Protein AF-A0AA37HBD2-F1 (afdb_monomer_lite)

Structure (mmCIF, N/CA/C/O backbone):
data_AF-A0AA37HBD2-F1
#
_entry.id   AF-A0AA37HBD2-F1
#
loop_
_atom_site.group_PDB
_atom_site.id
_atom_site.type_symbol
_atom_site.label_atom_id
_atom_site.label_alt_id
_atom_site.label_comp_id
_atom_site.label_asym_id
_atom_site.label_entity_id
_atom_site.label_seq_id
_atom_site.pdbx_PDB_ins_code
_atom_site.Cartn_x
_atom_site.Cartn_y
_atom_site.Cartn_z
_atom_site.occupancy
_atom_site.B_iso_or_equiv
_atom_site.auth_seq_id
_atom_site.auth_comp_id
_atom_site.auth_asym_id
_atom_site.auth_atom_id
_atom_site.pdbx_PDB_model_num
ATOM 1 N N . MET A 1 1 ? 57.751 -39.943 4.497 1.00 45.97 1 MET A N 1
ATOM 2 C CA . MET A 1 1 ? 57.074 -38.637 4.386 1.00 45.97 1 MET A CA 1
ATOM 3 C C . MET A 1 1 ? 55.598 -38.923 4.591 1.00 45.97 1 MET A C 1
ATOM 5 O O . MET A 1 1 ? 55.028 -39.614 3.763 1.00 45.97 1 MET A O 1
ATOM 9 N N . THR A 1 2 ? 55.052 -38.598 5.760 1.00 44.31 2 THR A N 1
ATOM 10 C CA . THR A 1 2 ? 53.690 -38.980 6.162 1.00 44.31 2 THR A CA 1
ATOM 11 C C . THR A 1 2 ? 52.679 -37.959 5.660 1.00 44.31 2 THR A C 1
ATOM 13 O O . THR A 1 2 ? 52.802 -36.769 5.934 1.00 44.31 2 THR A O 1
ATOM 16 N N . GLU A 1 3 ? 51.717 -38.475 4.910 1.00 51.50 3 GLU A N 1
ATOM 17 C CA . GLU A 1 3 ? 50.542 -37.824 4.346 1.00 51.50 3 GLU A CA 1
ATOM 18 C C . GLU A 1 3 ? 49.589 -37.371 5.464 1.00 51.50 3 GLU A C 1
ATOM 20 O O . GLU A 1 3 ? 49.115 -38.188 6.253 1.00 51.50 3 GLU A O 1
ATOM 25 N N . THR A 1 4 ? 49.315 -36.070 5.557 1.00 55.94 4 THR A N 1
ATOM 26 C CA . THR A 1 4 ? 48.209 -35.531 6.359 1.00 55.94 4 THR A CA 1
ATOM 27 C C . THR A 1 4 ? 47.076 -35.156 5.415 1.00 55.94 4 THR A C 1
ATOM 29 O O . THR A 1 4 ? 47.097 -34.098 4.789 1.00 55.94 4 THR A O 1
ATOM 32 N N . ALA A 1 5 ? 46.097 -36.052 5.302 1.00 54.88 5 ALA A N 1
ATOM 33 C CA . ALA A 1 5 ? 44.810 -35.773 4.687 1.00 54.88 5 ALA A CA 1
ATOM 34 C C . ALA A 1 5 ? 43.997 -34.871 5.627 1.00 54.88 5 ALA A C 1
ATOM 36 O O . ALA A 1 5 ? 43.318 -35.348 6.535 1.00 54.88 5 ALA A O 1
ATOM 37 N N . GLU A 1 6 ? 44.071 -33.560 5.420 1.00 52.00 6 GLU A N 1
ATOM 38 C CA . GLU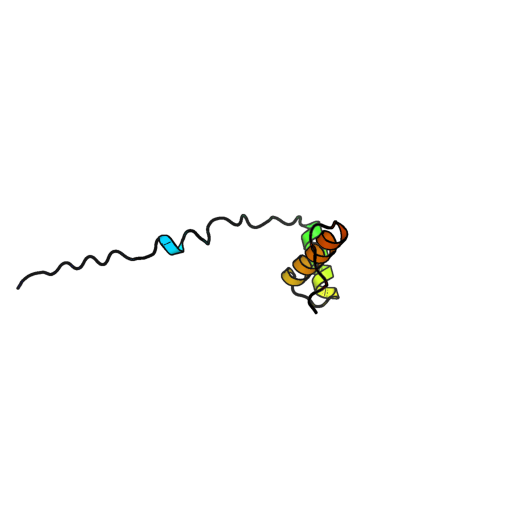 A 1 6 ? 43.159 -32.614 6.056 1.00 52.00 6 GLU A CA 1
ATOM 39 C C . GLU A 1 6 ? 41.935 -32.454 5.145 1.00 52.00 6 GLU A C 1
ATOM 41 O O . GLU A 1 6 ? 41.899 -31.653 4.215 1.00 52.00 6 GLU A O 1
ATOM 46 N N . THR A 1 7 ? 40.935 -33.311 5.365 1.00 48.97 7 THR A N 1
ATOM 47 C CA . THR A 1 7 ? 39.590 -33.117 4.817 1.00 48.97 7 THR A CA 1
ATOM 48 C C . THR A 1 7 ? 38.964 -31.934 5.549 1.00 48.97 7 THR A C 1
ATOM 50 O O . THR A 1 7 ? 38.365 -32.087 6.613 1.00 48.97 7 THR A O 1
ATOM 53 N N . SER A 1 8 ? 39.125 -30.732 4.998 1.00 51.91 8 SER A N 1
ATOM 54 C CA . SER A 1 8 ? 38.338 -29.571 5.402 1.00 51.91 8 SER A CA 1
ATOM 55 C C . SER A 1 8 ? 36.908 -29.765 4.893 1.00 51.91 8 SER A C 1
ATOM 57 O O . SER A 1 8 ? 36.583 -29.446 3.751 1.00 51.91 8 SER A O 1
ATOM 59 N N . LEU A 1 9 ? 36.047 -30.336 5.738 1.00 63.16 9 LEU A N 1
ATOM 60 C CA . LEU A 1 9 ? 34.600 -30.249 5.557 1.00 63.16 9 LEU A CA 1
ATOM 61 C C . LEU A 1 9 ? 34.234 -28.757 5.497 1.00 63.16 9 LEU A C 1
ATOM 63 O O . LEU A 1 9 ? 34.585 -28.030 6.431 1.00 63.16 9 LEU A O 1
ATOM 67 N N . PRO A 1 10 ? 33.568 -28.265 4.438 1.00 56.84 10 PRO A N 1
ATOM 68 C CA . PRO A 1 10 ? 33.128 -26.881 4.419 1.00 56.84 10 PRO A CA 1
ATOM 69 C C . PRO A 1 10 ? 32.098 -26.676 5.543 1.00 56.84 10 PRO A C 1
ATOM 71 O O . PRO A 1 10 ? 31.088 -27.383 5.582 1.00 56.84 10 PRO A O 1
ATOM 74 N N . PRO A 1 11 ? 32.316 -25.725 6.468 1.00 53.97 11 PRO A N 1
ATOM 75 C CA . PRO A 1 11 ? 31.269 -25.298 7.375 1.00 53.97 11 PRO A CA 1
ATOM 76 C C . PRO A 1 11 ? 30.296 -24.440 6.565 1.00 53.97 11 PRO A C 1
ATOM 78 O O . PRO A 1 11 ? 30.720 -23.483 5.919 1.00 53.97 11 PRO A O 1
ATOM 81 N N . GLY A 1 12 ? 28.997 -24.743 6.597 1.00 48.53 12 GLY A N 1
ATOM 82 C CA . GLY A 1 12 ? 28.023 -23.734 6.174 1.00 48.53 12 GLY A CA 1
ATOM 83 C C . GLY A 1 12 ? 26.754 -24.177 5.465 1.00 48.53 12 GLY A C 1
ATOM 84 O O . GLY A 1 12 ? 26.141 -23.332 4.823 1.00 48.53 12 GLY A O 1
ATOM 85 N N . ASP A 1 13 ? 26.271 -25.412 5.615 1.00 52.97 13 ASP A N 1
ATOM 86 C CA . ASP A 1 13 ? 24.843 -25.662 5.332 1.00 52.97 13 ASP A CA 1
ATOM 87 C C . ASP A 1 13 ? 23.912 -24.916 6.316 1.00 52.97 13 ASP A C 1
ATOM 89 O O . ASP A 1 13 ? 22.741 -24.707 6.020 1.00 52.97 13 ASP A O 1
ATOM 93 N N . ALA A 1 14 ? 24.446 -24.373 7.418 1.00 51.12 14 ALA A N 1
ATOM 94 C CA . ALA A 1 14 ? 23.711 -23.533 8.368 1.00 51.12 14 ALA A CA 1
ATOM 95 C C . ALA A 1 14 ? 23.439 -22.086 7.888 1.00 51.12 14 ALA A C 1
ATOM 97 O O . ALA A 1 14 ? 22.699 -21.362 8.546 1.00 51.12 14 ALA A O 1
ATOM 98 N N . GLN A 1 15 ? 24.007 -21.638 6.757 1.00 45.84 15 GLN A N 1
ATOM 99 C CA . GLN A 1 15 ? 23.672 -20.333 6.153 1.00 45.84 15 GLN A CA 1
ATOM 100 C C . GLN A 1 15 ? 22.613 -20.427 5.046 1.00 45.84 15 GLN A C 1
ATOM 102 O O . GLN A 1 15 ? 22.141 -19.404 4.557 1.00 45.84 15 GLN A O 1
ATOM 107 N N . ARG A 1 16 ? 22.215 -21.641 4.648 1.00 47.41 16 ARG A N 1
ATOM 108 C CA . ARG A 1 16 ? 21.223 -21.862 3.586 1.00 47.41 16 ARG A CA 1
ATOM 109 C C . ARG A 1 16 ? 19.791 -22.032 4.088 1.00 47.41 16 ARG A C 1
ATOM 111 O O . ARG A 1 16 ? 18.918 -22.242 3.253 1.00 47.41 16 ARG A O 1
ATOM 118 N N . GLU A 1 17 ? 19.535 -21.968 5.393 1.00 44.38 17 GLU A N 1
ATOM 119 C CA . GLU A 1 17 ? 18.204 -22.231 5.974 1.00 44.38 17 GLU A CA 1
ATOM 120 C C . GLU A 1 17 ? 17.425 -20.983 6.414 1.00 44.38 17 GLU A C 1
ATOM 122 O O . GLU A 1 17 ? 16.233 -21.094 6.672 1.00 44.38 17 GLU A O 1
ATOM 127 N N . SER A 1 18 ? 18.021 -19.786 6.424 1.00 45.12 18 SER A N 1
ATOM 128 C CA . SER A 1 18 ? 17.286 -18.530 6.675 1.00 45.12 18 SER A CA 1
ATOM 129 C C . SER A 1 18 ? 16.836 -17.800 5.403 1.00 45.12 18 SER A C 1
ATOM 131 O O . SER A 1 18 ? 16.185 -16.765 5.492 1.00 45.12 18 SER A O 1
ATOM 133 N N . VAL A 1 19 ? 17.169 -18.334 4.221 1.00 50.34 19 VAL A N 1
ATOM 134 C CA . VAL A 1 19 ? 16.805 -17.780 2.898 1.00 50.34 19 VAL A CA 1
ATOM 135 C C . VAL A 1 19 ? 16.044 -18.829 2.072 1.00 50.34 19 VAL A C 1
ATOM 137 O O . VAL A 1 19 ? 16.214 -18.934 0.860 1.00 50.34 19 VAL A O 1
ATOM 140 N N . ARG A 1 20 ? 15.259 -19.687 2.730 1.00 48.81 20 ARG A N 1
ATOM 141 C CA . ARG A 1 20 ? 14.354 -20.628 2.061 1.00 48.81 20 ARG A CA 1
ATOM 142 C C . ARG A 1 20 ? 12.923 -20.160 2.294 1.00 48.81 20 ARG A C 1
ATOM 144 O O . ARG A 1 20 ? 12.443 -20.193 3.420 1.00 48.81 20 ARG A O 1
ATOM 151 N N . ASP A 1 21 ? 12.296 -19.716 1.209 1.00 49.97 21 ASP A N 1
ATOM 152 C CA . ASP A 1 21 ? 10.842 -19.667 1.043 1.00 49.97 21 ASP A CA 1
ATOM 153 C C . ASP A 1 21 ? 10.063 -18.594 1.828 1.00 49.97 21 ASP A C 1
ATOM 155 O O . ASP A 1 21 ? 9.002 -18.866 2.385 1.00 49.97 21 ASP A O 1
ATOM 159 N N . GLU A 1 22 ? 10.483 -17.324 1.768 1.00 54.91 22 GLU A N 1
ATOM 160 C CA . GLU A 1 22 ? 9.448 -16.287 1.630 1.00 54.91 22 GLU A CA 1
ATOM 161 C C . GLU A 1 22 ? 8.920 -16.403 0.200 1.00 54.91 22 GLU A C 1
ATOM 163 O O . GLU A 1 22 ? 9.504 -15.867 -0.742 1.00 54.91 22 GLU A O 1
ATOM 168 N N . GLU A 1 23 ? 7.861 -17.193 0.027 1.00 53.84 23 GLU A N 1
ATOM 169 C CA . GLU A 1 23 ? 7.082 -17.244 -1.205 1.00 53.84 23 GLU A CA 1
ATOM 170 C C . GLU A 1 23 ? 6.780 -15.794 -1.598 1.00 53.84 23 GLU A C 1
ATOM 172 O O . GLU A 1 23 ? 6.063 -15.088 -0.885 1.00 53.84 23 GLU A O 1
ATOM 177 N N . ALA A 1 24 ? 7.437 -15.303 -2.657 1.00 67.44 24 ALA A N 1
ATOM 178 C CA . ALA A 1 24 ? 7.331 -13.909 -3.059 1.00 67.44 24 ALA A CA 1
ATOM 179 C C . ALA A 1 24 ? 5.845 -13.594 -3.241 1.00 67.44 24 ALA A C 1
ATOM 181 O O . ALA A 1 24 ? 5.205 -14.135 -4.144 1.00 67.44 24 ALA A O 1
ATOM 182 N N . PHE A 1 25 ? 5.282 -12.777 -2.345 1.00 74.88 25 PHE A N 1
ATOM 183 C CA . PHE A 1 25 ? 3.848 -12.521 -2.334 1.00 74.88 25 PHE A CA 1
ATOM 184 C C . PHE A 1 25 ? 3.430 -11.966 -3.697 1.00 74.88 25 PHE A C 1
ATOM 186 O O . PHE A 1 25 ? 3.889 -10.899 -4.119 1.00 74.88 25 PHE A O 1
ATOM 193 N N . HIS A 1 26 ? 2.580 -12.713 -4.401 1.00 87.19 26 HIS A N 1
ATOM 194 C CA . HIS A 1 26 ? 2.124 -12.323 -5.723 1.00 87.19 26 HIS A CA 1
ATOM 195 C C . HIS A 1 26 ? 1.112 -11.183 -5.599 1.00 87.19 26 HIS A C 1
ATOM 197 O O . HIS A 1 26 ? -0.011 -11.366 -5.127 1.00 87.19 26 HIS A O 1
ATOM 203 N N . ILE A 1 27 ? 1.503 -9.999 -6.063 1.00 88.12 27 ILE A N 1
ATOM 204 C CA . ILE A 1 27 ? 0.628 -8.829 -6.137 1.00 88.12 27 ILE A CA 1
ATOM 205 C C . ILE A 1 27 ? -0.149 -8.902 -7.462 1.00 88.12 27 ILE A C 1
ATOM 207 O O . ILE A 1 27 ? 0.490 -8.991 -8.508 1.00 88.12 27 ILE A O 1
ATOM 211 N N . PRO A 1 28 ? -1.496 -8.857 -7.451 1.00 94.62 28 PRO A N 1
ATOM 212 C CA . PRO A 1 28 ? -2.298 -8.769 -8.674 1.00 94.62 28 PRO A CA 1
ATOM 213 C C . PRO A 1 28 ? -1.874 -7.601 -9.580 1.00 94.62 28 PRO A C 1
ATOM 215 O O . PRO A 1 28 ? -1.503 -6.539 -9.079 1.00 94.62 28 PRO A O 1
ATOM 218 N N . ASP A 1 29 ? -1.940 -7.776 -10.904 1.00 93.75 29 ASP A N 1
ATOM 219 C CA . ASP A 1 29 ? -1.412 -6.805 -11.881 1.00 93.75 29 ASP A CA 1
ATOM 220 C C . ASP A 1 29 ? -2.048 -5.414 -11.770 1.00 93.75 29 ASP A C 1
ATOM 222 O O . ASP A 1 29 ? -1.377 -4.389 -11.908 1.00 93.75 29 ASP A O 1
ATOM 226 N N . ASP A 1 30 ? -3.351 -5.364 -11.508 1.00 96.94 30 ASP A N 1
ATOM 227 C CA . ASP A 1 30 ? -4.091 -4.123 -11.302 1.00 96.94 30 ASP A CA 1
ATOM 228 C C . ASP A 1 30 ? -3.597 -3.380 -10.054 1.00 96.94 30 ASP A C 1
ATOM 230 O O . ASP A 1 30 ? -3.359 -2.169 -10.105 1.00 96.94 30 ASP A O 1
ATOM 234 N N . LEU A 1 31 ? -3.352 -4.114 -8.966 1.00 95.31 31 LEU A N 1
ATOM 235 C CA . LEU A 1 31 ? -2.783 -3.568 -7.740 1.00 95.31 31 LEU A CA 1
ATOM 236 C C . LEU A 1 31 ? -1.323 -3.142 -7.939 1.00 95.31 31 LEU A C 1
ATOM 238 O O . LEU A 1 31 ? -0.926 -2.077 -7.470 1.00 95.31 31 LEU A O 1
ATOM 242 N N . ALA A 1 32 ? -0.525 -3.918 -8.674 1.00 94.38 32 ALA A N 1
ATOM 243 C CA . ALA A 1 32 ? 0.858 -3.574 -8.996 1.00 94.38 32 ALA A CA 1
ATOM 244 C C . ALA A 1 32 ? 0.946 -2.286 -9.832 1.00 94.38 32 ALA A C 1
ATOM 246 O O . ALA A 1 32 ? 1.819 -1.446 -9.584 1.00 94.38 32 ALA A O 1
ATOM 247 N N . ARG A 1 33 ? 0.022 -2.098 -10.784 1.00 96.62 33 ARG A N 1
ATOM 248 C CA . ARG A 1 33 ? -0.091 -0.863 -11.569 1.00 96.62 33 ARG A CA 1
ATOM 249 C C . ARG A 1 33 ? -0.453 0.325 -10.681 1.00 96.62 33 ARG A C 1
ATOM 251 O O . ARG A 1 33 ? 0.266 1.320 -10.701 1.00 96.62 33 ARG A O 1
ATOM 258 N N . ALA A 1 34 ? -1.486 0.195 -9.850 1.00 96.88 34 ALA A N 1
ATOM 259 C CA . ALA A 1 34 ? -1.895 1.256 -8.928 1.00 96.88 34 ALA A CA 1
ATOM 260 C C . ALA A 1 34 ? -0.775 1.637 -7.940 1.00 96.88 34 ALA A C 1
ATOM 262 O O . ALA A 1 34 ? -0.524 2.818 -7.712 1.00 96.88 34 ALA A O 1
ATOM 263 N N . LEU A 1 35 ? -0.046 0.652 -7.401 1.00 96.00 35 LEU A N 1
ATOM 264 C CA . LEU A 1 35 ? 1.113 0.884 -6.531 1.00 96.00 35 LEU A CA 1
ATOM 265 C C . LEU A 1 35 ? 2.253 1.605 -7.256 1.00 96.00 35 LEU A C 1
ATOM 267 O O . LEU A 1 35 ? 2.937 2.423 -6.649 1.00 96.00 35 LEU A O 1
ATOM 271 N N . THR A 1 36 ? 2.465 1.303 -8.538 1.00 95.62 36 THR A N 1
ATOM 272 C CA . THR A 1 36 ? 3.487 1.973 -9.355 1.00 95.62 36 THR A CA 1
ATOM 273 C C . THR A 1 36 ? 3.118 3.436 -9.600 1.00 95.62 36 THR A C 1
ATOM 275 O O . THR A 1 36 ? 3.971 4.308 -9.461 1.00 95.62 36 THR A O 1
ATOM 278 N N . GLU A 1 37 ? 1.850 3.717 -9.909 1.00 97.75 37 GLU A N 1
ATOM 279 C CA . GLU A 1 37 ? 1.344 5.084 -10.077 1.00 97.75 37 GLU A CA 1
ATOM 280 C C . GLU A 1 37 ? 1.438 5.880 -8.770 1.00 97.75 37 GLU A C 1
ATOM 282 O O . GLU A 1 37 ? 1.992 6.978 -8.755 1.00 97.75 37 GLU A O 1
ATOM 287 N N . PHE A 1 38 ? 0.973 5.302 -7.661 1.00 97.12 38 PHE A N 1
ATOM 288 C CA . PHE A 1 38 ? 1.058 5.919 -6.339 1.00 97.12 38 PHE A CA 1
ATOM 289 C C . PHE A 1 38 ? 2.507 6.229 -5.944 1.00 97.12 38 PHE A C 1
ATOM 291 O O . PHE A 1 38 ? 2.815 7.353 -5.561 1.00 97.12 38 PHE A O 1
ATOM 298 N N . ALA A 1 39 ? 3.416 5.261 -6.100 1.00 97.44 39 ALA A N 1
ATOM 299 C CA . ALA A 1 39 ? 4.831 5.453 -5.791 1.00 97.44 39 ALA A CA 1
ATOM 300 C C . ALA A 1 39 ? 5.454 6.588 -6.624 1.00 97.44 39 ALA A C 1
ATOM 302 O O . ALA A 1 39 ? 6.235 7.376 -6.098 1.00 97.44 39 ALA A O 1
ATOM 303 N N . ALA A 1 40 ? 5.071 6.716 -7.899 1.00 97.06 40 ALA A N 1
ATOM 304 C CA . ALA A 1 40 ? 5.538 7.800 -8.757 1.00 97.06 40 ALA A CA 1
ATOM 305 C C . ALA A 1 40 ? 5.015 9.179 -8.313 1.00 97.06 40 ALA A C 1
ATOM 307 O O . ALA A 1 40 ? 5.786 10.138 -8.298 1.00 97.06 40 ALA A O 1
ATOM 308 N N . VAL A 1 41 ? 3.734 9.284 -7.940 1.00 97.94 41 VAL A N 1
ATOM 309 C CA . VAL A 1 41 ? 3.122 10.541 -7.466 1.00 97.94 41 VAL A CA 1
ATOM 310 C C . VAL A 1 41 ? 3.734 10.996 -6.141 1.00 97.94 41 VAL A C 1
ATOM 312 O O . VAL A 1 41 ? 4.111 12.158 -6.006 1.00 97.94 41 VAL A O 1
ATOM 315 N N . GLU A 1 42 ? 3.891 10.071 -5.195 1.00 96.75 42 GLU A N 1
ATOM 316 C CA . GLU A 1 42 ? 4.437 10.348 -3.861 1.00 96.75 42 GLU A CA 1
ATOM 317 C C . GLU A 1 42 ? 5.976 10.420 -3.838 1.00 96.75 42 GLU A C 1
ATOM 319 O O . GLU A 1 42 ? 6.566 10.704 -2.799 1.00 96.75 42 GLU A O 1
ATOM 324 N N . GLN A 1 43 ? 6.641 10.181 -4.978 1.00 96.69 43 GLN A N 1
ATOM 325 C CA . GLN A 1 43 ? 8.105 10.136 -5.113 1.00 96.69 43 GLN A CA 1
ATOM 326 C C . GLN A 1 43 ? 8.774 9.128 -4.161 1.00 96.69 43 GLN A C 1
ATOM 328 O O . GLN A 1 43 ? 9.843 9.378 -3.603 1.00 96.69 43 GLN A O 1
ATOM 333 N N . LEU A 1 44 ? 8.144 7.966 -3.998 1.00 95.56 44 LEU A N 1
ATOM 334 C CA . LEU A 1 44 ? 8.609 6.860 -3.165 1.00 95.56 44 LEU A CA 1
ATOM 335 C C . LEU A 1 44 ? 9.088 5.693 -4.029 1.00 95.56 44 LEU A C 1
ATOM 337 O O . LEU A 1 44 ? 8.658 5.509 -5.170 1.00 95.56 44 LEU A O 1
ATOM 341 N N . SER A 1 45 ? 9.927 4.824 -3.467 1.00 94.62 45 SER A N 1
ATOM 342 C CA . SER A 1 45 ? 10.092 3.493 -4.045 1.00 94.62 45 SER A CA 1
ATOM 343 C C . SER A 1 45 ? 8.807 2.672 -3.878 1.00 94.62 45 SER A C 1
ATOM 345 O O . SER A 1 45 ? 8.010 2.874 -2.957 1.00 94.62 45 SER A O 1
ATOM 347 N N . ARG A 1 46 ? 8.620 1.666 -4.740 1.00 91.62 46 ARG A N 1
ATOM 348 C CA . ARG A 1 46 ? 7.460 0.763 -4.652 1.00 91.62 46 ARG A CA 1
ATOM 349 C C . ARG A 1 46 ? 7.370 0.058 -3.292 1.00 91.62 46 ARG A C 1
ATOM 351 O O . ARG A 1 46 ? 6.273 -0.138 -2.781 1.00 91.62 46 ARG A O 1
ATOM 358 N N . GLY A 1 47 ? 8.509 -0.315 -2.703 1.00 91.75 47 GLY A N 1
ATOM 359 C CA . GLY A 1 47 ? 8.560 -0.950 -1.382 1.00 91.75 47 GLY A CA 1
ATOM 360 C C . GLY A 1 47 ? 8.139 -0.005 -0.254 1.00 91.75 47 GLY A C 1
ATOM 361 O O . GLY A 1 47 ? 7.355 -0.392 0.609 1.00 91.75 47 GLY A O 1
ATOM 362 N N . GLU A 1 48 ? 8.595 1.249 -0.289 1.00 94.56 48 GLU A N 1
ATOM 363 C CA . GLU A 1 48 ? 8.196 2.274 0.686 1.00 94.56 48 GLU A CA 1
ATOM 364 C C . GLU A 1 48 ? 6.700 2.579 0.601 1.00 94.56 48 GLU A C 1
ATOM 366 O O . GLU A 1 48 ? 6.028 2.614 1.631 1.00 94.56 48 GLU A O 1
ATOM 371 N N . ALA A 1 49 ? 6.167 2.706 -0.617 1.00 95.50 49 ALA A N 1
ATOM 372 C CA . ALA A 1 49 ? 4.739 2.878 -0.857 1.00 95.50 49 ALA A CA 1
ATOM 373 C C . ALA A 1 49 ? 3.905 1.736 -0.251 1.00 95.50 49 ALA A C 1
ATOM 375 O O . ALA A 1 49 ? 2.940 1.988 0.471 1.00 95.50 49 ALA A O 1
ATOM 376 N N . ILE A 1 50 ? 4.302 0.478 -0.484 1.00 94.38 50 ILE A N 1
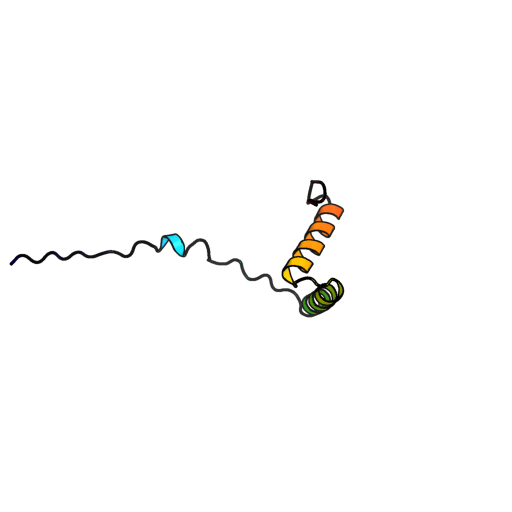ATOM 377 C CA . ILE A 1 50 ? 3.635 -0.697 0.099 1.00 94.38 50 ILE A CA 1
ATOM 378 C C . ILE A 1 50 ? 3.655 -0.622 1.630 1.00 94.38 50 ILE A C 1
ATOM 380 O O . ILE A 1 50 ? 2.614 -0.761 2.273 1.00 94.38 50 ILE A O 1
ATOM 384 N N . CYS A 1 51 ? 4.821 -0.368 2.224 1.00 94.94 51 CYS A N 1
ATOM 385 C CA . CYS A 1 51 ? 4.967 -0.272 3.674 1.00 94.94 51 CYS A CA 1
ATOM 386 C C . CYS A 1 51 ? 4.120 0.856 4.278 1.00 94.94 51 CYS A C 1
ATOM 388 O O . CYS A 1 51 ? 3.538 0.671 5.349 1.00 94.94 51 CY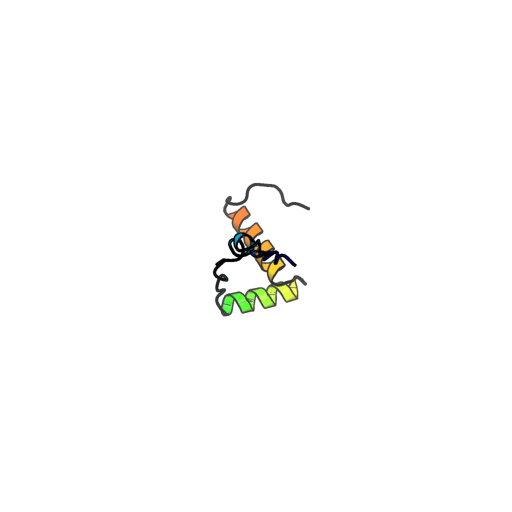S A O 1
ATOM 390 N N . LEU A 1 52 ? 4.036 2.007 3.608 1.00 95.25 52 LEU A N 1
ATOM 391 C CA . LEU A 1 52 ? 3.214 3.139 4.027 1.00 95.25 52 LEU A CA 1
ATOM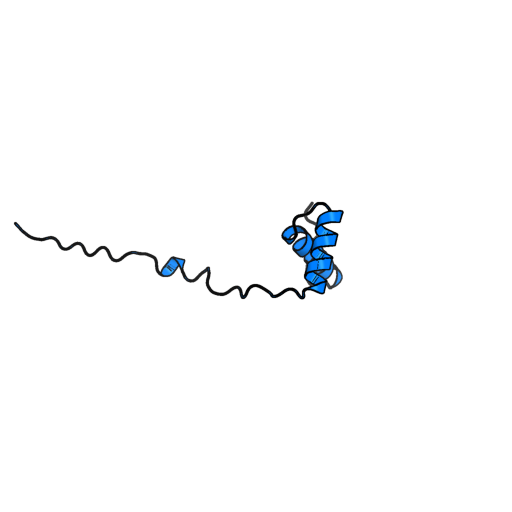 392 C C . LEU A 1 52 ? 1.731 2.756 4.036 1.00 95.25 52 LEU A C 1
ATOM 394 O O . LEU A 1 52 ? 1.082 2.853 5.078 1.00 95.25 52 LEU A O 1
ATOM 398 N N . ILE A 1 53 ? 1.229 2.224 2.920 1.00 95.12 53 ILE A N 1
ATOM 399 C CA . ILE A 1 53 ? -0.175 1.821 2.771 1.00 95.12 53 ILE A CA 1
ATOM 400 C C . ILE A 1 53 ? -0.547 0.756 3.808 1.00 95.12 53 ILE A C 1
ATOM 402 O O . ILE A 1 53 ? -1.562 0.876 4.497 1.00 95.12 53 ILE A O 1
ATOM 406 N N . LEU A 1 54 ? 0.288 -0.276 3.972 1.00 94.94 54 LEU A N 1
ATOM 407 C CA . LEU A 1 54 ? 0.049 -1.332 4.958 1.00 94.94 54 LEU A CA 1
ATOM 408 C C . LEU A 1 54 ? 0.041 -0.778 6.383 1.00 94.94 54 LEU A C 1
ATOM 410 O O . LEU A 1 54 ? -0.832 -1.127 7.175 1.00 94.94 54 LEU A O 1
ATOM 414 N N . ARG A 1 55 ? 0.979 0.112 6.720 1.00 95.06 55 ARG A N 1
ATOM 415 C CA . ARG A 1 55 ? 1.046 0.743 8.042 1.00 95.06 55 ARG A CA 1
ATOM 416 C C . ARG A 1 55 ? -0.227 1.529 8.348 1.00 95.06 55 ARG A C 1
ATOM 418 O O . ARG A 1 55 ? -0.768 1.399 9.447 1.00 95.06 55 ARG A O 1
ATOM 425 N N . GLU A 1 56 ? -0.701 2.335 7.404 1.00 94.31 56 GLU A N 1
ATOM 426 C CA . GLU A 1 56 ? -1.929 3.118 7.558 1.00 94.31 56 GLU A CA 1
ATOM 427 C C . GLU A 1 56 ? -3.159 2.223 7.693 1.00 94.31 56 GLU A C 1
ATOM 429 O O . GLU A 1 56 ? -3.935 2.380 8.641 1.00 94.31 56 GLU A O 1
ATOM 434 N N . TYR A 1 57 ? -3.292 1.225 6.816 1.00 95.31 57 TYR A N 1
ATOM 435 C CA . TYR A 1 57 ? -4.392 0.266 6.861 1.00 95.31 57 TYR A CA 1
ATOM 436 C C . TYR A 1 57 ? -4.436 -0.490 8.195 1.00 95.31 57 TYR A C 1
ATOM 438 O O . TYR A 1 57 ? -5.481 -0.563 8.847 1.00 95.31 57 TYR A O 1
ATOM 446 N N . LEU A 1 58 ? -3.296 -1.014 8.651 1.00 96.19 58 LEU A N 1
ATOM 447 C CA . LEU A 1 58 ? -3.213 -1.766 9.902 1.00 96.19 58 LEU A CA 1
ATOM 448 C C . LEU A 1 58 ? -3.490 -0.888 11.128 1.00 96.19 58 LEU A C 1
ATOM 450 O O . LEU A 1 58 ? -4.117 -1.368 12.074 1.00 96.19 58 LEU A O 1
ATOM 454 N N . ARG A 1 59 ? -3.088 0.391 11.124 1.00 94.00 59 ARG 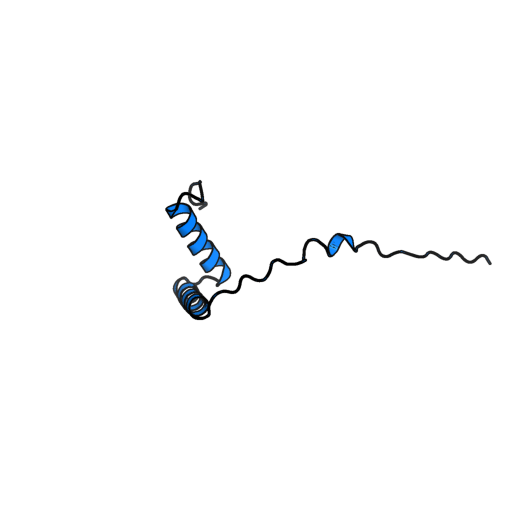A N 1
ATOM 455 C CA . ARG A 1 59 ? -3.480 1.341 12.182 1.00 94.00 59 ARG A CA 1
ATOM 456 C C . ARG A 1 59 ? -4.977 1.602 12.177 1.00 94.00 59 ARG A C 1
ATOM 458 O O . ARG A 1 59 ? -5.600 1.515 13.230 1.00 94.00 59 ARG A O 1
ATOM 465 N N . ALA A 1 60 ? -5.562 1.866 11.009 1.00 94.12 60 ALA A N 1
ATOM 466 C CA . ALA A 1 60 ? -6.996 2.114 10.877 1.00 94.12 60 ALA A CA 1
ATOM 467 C C . ALA A 1 60 ? -7.837 0.917 11.353 1.00 94.12 60 ALA A C 1
ATOM 469 O O . ALA A 1 60 ? -8.921 1.089 11.905 1.00 94.12 60 ALA A O 1
ATOM 470 N N . LYS A 1 61 ? -7.322 -0.304 11.177 1.00 95.81 61 LYS A N 1
ATOM 471 C CA . LYS A 1 61 ? -7.948 -1.539 11.666 1.00 95.81 61 LYS A CA 1
ATOM 472 C C . LYS A 1 61 ? -7.600 -1.899 13.116 1.00 95.81 61 LYS A C 1
ATOM 474 O O . LYS A 1 61 ? -8.142 -2.869 13.634 1.00 95.81 61 LYS A O 1
ATOM 479 N N . GLY A 1 62 ? -6.719 -1.147 13.776 1.00 94.19 62 GLY A N 1
ATOM 480 C CA . GLY A 1 62 ? -6.293 -1.401 15.157 1.00 94.19 62 GLY A CA 1
ATOM 481 C C . GLY A 1 62 ? -5.312 -2.569 15.327 1.00 94.19 62 GLY A C 1
ATOM 482 O O . GLY A 1 62 ? -5.011 -2.946 16.461 1.00 94.19 62 GLY A O 1
ATOM 483 N N . TYR A 1 63 ? -4.794 -3.124 14.227 1.00 95.62 63 TYR A N 1
ATOM 484 C CA . TYR A 1 63 ? -3.781 -4.184 14.244 1.00 95.62 63 TYR A CA 1
ATOM 485 C C . TYR A 1 63 ? -2.384 -3.652 14.562 1.00 95.62 63 TYR A C 1
ATOM 487 O O . TYR A 1 63 ? -1.583 -4.362 15.164 1.00 95.62 63 TYR A O 1
ATOM 495 N N . LEU A 1 64 ? -2.092 -2.399 14.202 1.00 92.19 64 LEU A N 1
ATOM 496 C CA . LEU A 1 64 ? -0.828 -1.748 14.531 1.00 92.19 64 LEU A CA 1
ATOM 497 C C . LEU A 1 64 ? -1.044 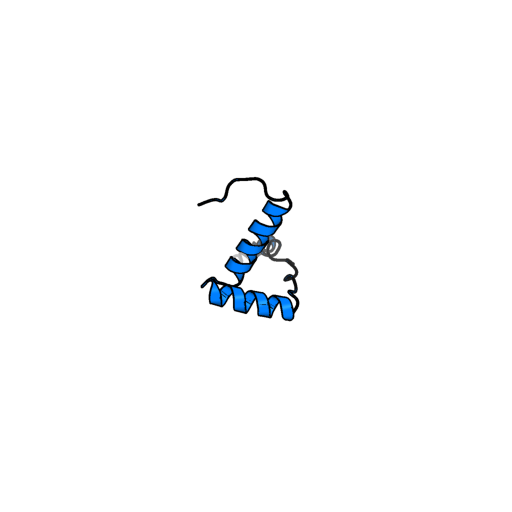-0.707 15.635 1.00 92.19 64 LEU A C 1
ATOM 499 O O . LEU A 1 64 ? -1.675 0.326 15.412 1.00 92.19 64 LEU A O 1
ATOM 503 N N . LYS A 1 65 ? -0.518 -0.984 16.834 1.00 86.19 65 LYS A N 1
ATOM 504 C CA . LYS A 1 65 ? -0.568 -0.082 17.996 1.00 86.19 65 LYS A CA 1
ATOM 505 C C . LYS A 1 65 ? 0.732 0.722 18.086 1.00 86.19 65 LYS A C 1
ATOM 507 O O . LYS A 1 65 ? 1.810 0.143 18.028 1.00 86.19 65 LYS A O 1
ATOM 512 N N . GLY A 1 66 ? 0.627 2.039 18.257 1.00 72.75 66 GLY A N 1
ATOM 513 C CA . GLY A 1 66 ? 1.773 2.943 18.412 1.00 72.75 66 GLY A CA 1
ATOM 514 C C . GLY A 1 66 ? 1.656 4.205 17.555 1.00 72.75 66 GLY A C 1
ATOM 515 O O . GLY A 1 66 ? 1.109 4.170 16.448 1.00 72.75 66 GLY A O 1
ATOM 516 N N . ALA A 1 67 ? 2.162 5.322 18.088 1.00 59.66 67 ALA A N 1
ATOM 517 C CA . ALA A 1 67 ? 2.201 6.612 17.401 1.00 59.66 67 ALA A CA 1
ATOM 518 C C . ALA A 1 67 ? 3.036 6.522 16.103 1.00 59.66 67 ALA A C 1
ATOM 520 O O . ALA A 1 67 ? 3.884 5.630 15.986 1.00 59.66 67 ALA A O 1
ATOM 521 N N . PRO A 1 68 ? 2.801 7.385 15.097 1.00 62.81 68 PRO A N 1
ATOM 522 C CA . PRO A 1 68 ? 3.694 7.471 13.945 1.00 62.81 68 PRO A CA 1
ATOM 523 C C . PRO A 1 68 ? 5.128 7.732 14.418 1.00 62.81 68 PRO A C 1
ATOM 525 O O . PRO A 1 68 ? 5.378 8.719 15.103 1.00 62.81 68 PRO A O 1
ATOM 528 N N . SER A 1 69 ? 6.059 6.829 14.087 1.00 62.97 69 SER A N 1
ATOM 529 C CA . SER A 1 69 ? 7.485 7.150 14.158 1.00 62.97 69 SER A CA 1
ATOM 530 C C . SER A 1 69 ? 7.744 8.246 13.133 1.00 62.97 69 SER A C 1
ATOM 532 O O . SER A 1 69 ? 7.467 8.030 11.949 1.00 62.97 69 SER A O 1
ATOM 534 N N . ALA A 1 70 ? 8.151 9.406 13.648 1.00 46.19 70 ALA A N 1
ATOM 535 C CA . ALA A 1 70 ? 8.547 10.591 12.900 1.00 46.19 70 ALA A CA 1
ATOM 536 C C . ALA A 1 70 ? 9.829 10.352 12.096 1.00 46.19 70 ALA A C 1
ATOM 538 O O . ALA A 1 70 ? 10.645 9.509 12.541 1.00 46.19 70 ALA A O 1
#

Secondary structure (DSSP, 8-state):
--------PPP-GGGSSSSS--------HHHHHHHHHHHHHTT--HHHHHHHHHHHHHHHTTSS-SPPP-

pLDDT: mean 77.24, std 20.9, range [44.31, 97.94]

Sequence (70 aa):
MTETAETSLPPGDAQRESVRDEEAFHIPDDLARALTEFAAVEQLSRGEAICLILREYLRAKGYLKGAPSA

InterPro domains:
  IPR002145 Ribbon-helix-helix protein, CopG [PF01402] (25-59)

Foldseek 3Di:
DDDDPPPPDDPDPVPVPVPPDPPPPDDDPVRVVVLVVVCVVVVHDSVVSVVVVVQVVCVVVVNDDDDDDD

Radius of gyration: 22.98 Å; chains: 1; bounding box: 65×50×30 Å

Organism: NCBI:txid2038277